Protein AF-A0AAT9I6W3-F1 (afdb_monomer)

Foldseek 3Di:
DVVVVVLLVVLQVLLVVLVLLLCLQCLVDDPVVHDQNHVVSVLVVQCQLCVVDDSVCSSVVVVVLNVLSNVLSVCSNVVPVNVVSVVVSVVSLVVVLVSCCVRVNNVSSVVPD

Sequence (113 aa):
MEKKAIKLFLRFAISIGFLSAVA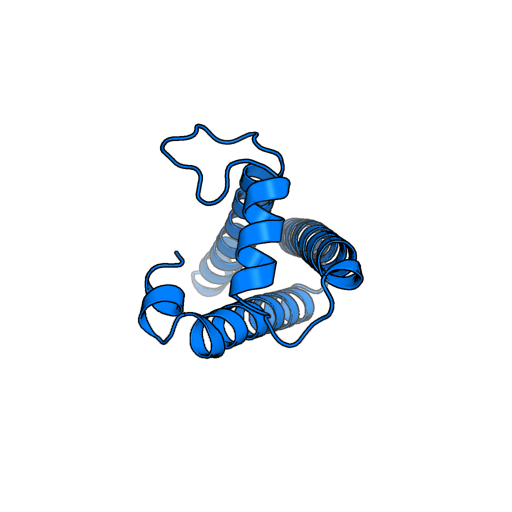DRFGMLNKEISVWGNWDNFLDYTRLIIPWIPNSLIPIMGATATAAEIVFAIFLIIGFKTELFAKLSGFLLLIFALSMTFSTGIKGAFDYS

Solvent-accessible surface area (backbone atoms only — not comparable to full-atom values): 6026 Å² total; per-residue (Å²): 114,65,75,58,53,52,54,50,50,53,33,49,52,54,21,50,52,35,50,49,55,49,36,16,35,72,39,75,41,58,76,90,82,30,89,52,35,26,53,64,51,43,48,56,47,48,46,60,34,42,71,90,55,62,77,86,50,47,62,55,51,52,50,51,50,50,51,48,36,52,51,42,21,52,35,35,69,75,53,56,65,41,69,58,43,53,50,52,51,50,50,54,50,46,53,51,39,49,35,25,30,76,51,63,31,66,62,51,37,69,69,65,120

pLDDT: mean 81.34, std 8.16, range [51.31, 90.81]

Mean predicted aligned error: 6.79 Å

Secondary structure (DSSP, 8-state):
-HHHHHHHHHHHHHHHHHHHHHHHHTT-S-TTT-SS-SHHHHHHHHHHH-TTS-TTTHHHHHHHHHHHHHHHHHHHHHTTTHHHHHHHHHHHHHHHHHHHHHHHHHHHHHS--

Structure (mmCIF, N/CA/C/O backbone):
data_AF-A0AAT9I6W3-F1
#
_entry.id   AF-A0AAT9I6W3-F1
#
loop_
_atom_site.group_PDB
_atom_site.id
_atom_site.type_symbol
_atom_site.label_atom_id
_atom_site.label_alt_id
_atom_site.label_comp_id
_atom_site.label_asym_id
_atom_site.label_entity_id
_atom_site.label_seq_id
_atom_site.pdbx_PDB_ins_code
_atom_site.Cartn_x
_atom_site.Cartn_y
_atom_site.Cartn_z
_atom_site.occupancy
_atom_site.B_iso_or_equiv
_atom_site.auth_seq_id
_atom_site.auth_comp_id
_atom_site.auth_asym_id
_atom_site.auth_atom_id
_atom_site.pdbx_PDB_model_num
ATOM 1 N N . MET A 1 1 ? -10.606 5.529 27.080 1.00 59.53 1 MET A N 1
ATOM 2 C CA . MET A 1 1 ? -11.265 5.940 25.815 1.00 59.53 1 MET A CA 1
ATOM 3 C C . MET A 1 1 ? -10.259 6.177 24.690 1.00 59.53 1 MET A C 1
ATOM 5 O O . MET A 1 1 ? -10.530 5.780 23.566 1.00 59.53 1 MET A O 1
ATOM 9 N N . GLU A 1 2 ? -9.070 6.695 24.993 1.00 63.81 2 GLU A N 1
ATOM 10 C CA . GLU A 1 2 ? -8.020 7.029 24.013 1.00 63.81 2 GLU A CA 1
ATOM 11 C C . GLU A 1 2 ? -7.577 5.853 23.124 1.00 63.81 2 GLU A C 1
ATOM 13 O O . GLU A 1 2 ? -7.532 5.976 21.904 1.00 63.81 2 GLU A O 1
ATOM 18 N N . LYS A 1 3 ? -7.374 4.655 23.693 1.00 73.50 3 LYS A N 1
ATOM 19 C CA . LYS A 1 3 ? -6.968 3.459 22.921 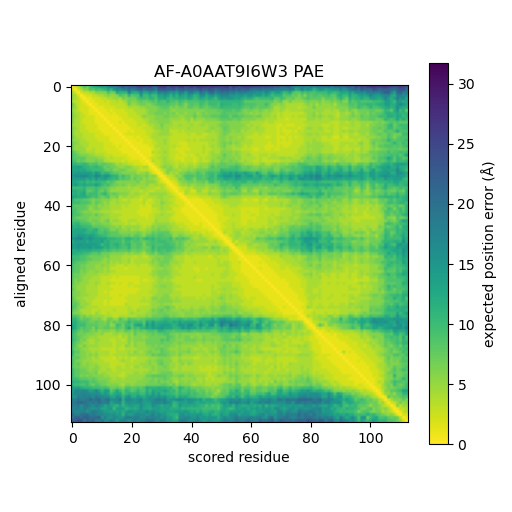1.00 73.50 3 LYS A CA 1
ATOM 20 C C . LYS A 1 3 ? -7.962 3.054 21.820 1.00 73.50 3 LYS A C 1
ATOM 22 O O . LYS A 1 3 ? -7.555 2.445 20.835 1.00 73.50 3 LYS A O 1
ATOM 27 N N . LYS A 1 4 ? -9.261 3.351 21.976 1.00 77.12 4 LYS A N 1
ATOM 28 C CA . LYS A 1 4 ? -10.277 3.064 20.944 1.00 77.12 4 LYS A CA 1
ATOM 29 C C . LYS A 1 4 ? -10.207 4.079 19.805 1.00 77.12 4 LYS A C 1
ATOM 31 O O . LYS A 1 4 ? -10.239 3.662 18.652 1.00 77.12 4 LYS A O 1
ATOM 36 N N . ALA A 1 5 ? -10.057 5.364 20.127 1.00 80.75 5 ALA A N 1
ATOM 37 C CA . ALA A 1 5 ? -9.903 6.423 19.133 1.00 80.75 5 ALA A CA 1
ATOM 38 C C . ALA A 1 5 ? -8.632 6.223 18.293 1.00 80.75 5 ALA A C 1
ATOM 40 O O . ALA A 1 5 ? -8.710 6.249 17.071 1.00 80.75 5 ALA A O 1
ATOM 41 N N . ILE A 1 6 ? -7.501 5.888 18.929 1.00 83.50 6 ILE A N 1
ATOM 42 C CA . ILE A 1 6 ? -6.233 5.596 18.235 1.00 83.50 6 ILE A CA 1
ATOM 43 C C . ILE A 1 6 ? -6.383 4.407 17.277 1.00 83.50 6 ILE A C 1
ATOM 45 O O . ILE A 1 6 ? -5.962 4.480 16.126 1.00 83.50 6 ILE A O 1
ATOM 49 N N . LYS A 1 7 ? -7.025 3.312 17.713 1.00 81.81 7 LYS A N 1
ATOM 50 C CA . LYS A 1 7 ? -7.276 2.151 16.841 1.00 81.81 7 LYS A CA 1
ATOM 51 C C . LYS A 1 7 ? -8.171 2.499 15.657 1.00 81.81 7 LYS A C 1
ATOM 53 O O . LYS A 1 7 ? -7.942 1.988 14.567 1.00 81.81 7 LYS A O 1
ATOM 58 N N . LEU A 1 8 ? -9.198 3.316 15.875 1.00 82.75 8 LEU A N 1
ATOM 59 C CA . LEU A 1 8 ? -10.106 3.737 14.815 1.00 82.75 8 LEU A CA 1
ATOM 60 C C . LEU A 1 8 ? -9.376 4.624 13.802 1.00 82.75 8 LEU A C 1
ATOM 62 O O . LEU A 1 8 ? -9.425 4.346 12.609 1.00 82.75 8 LEU A O 1
ATOM 66 N N . PHE A 1 9 ? -8.631 5.616 14.289 1.00 85.94 9 PHE A N 1
ATOM 67 C CA . PHE A 1 9 ? -7.822 6.502 13.463 1.00 85.94 9 PHE A CA 1
ATOM 68 C C . PHE A 1 9 ? -6.804 5.727 12.625 1.00 85.94 9 PHE A C 1
ATOM 70 O O . PHE A 1 9 ? -6.749 5.916 11.417 1.00 85.94 9 PHE A O 1
ATOM 77 N N . LEU A 1 10 ? -6.065 4.790 13.228 1.00 84.44 10 LEU A N 1
ATOM 78 C CA . LEU A 1 10 ? -5.071 3.988 12.512 1.00 84.44 10 LEU A CA 1
ATOM 79 C C . LEU A 1 10 ? -5.698 3.147 11.390 1.00 84.44 10 LEU A C 1
ATOM 81 O O . LEU A 1 10 ? -5.130 3.036 10.308 1.00 84.44 10 LEU A O 1
ATOM 85 N N . ARG A 1 11 ? -6.890 2.580 11.619 1.00 85.06 11 ARG A N 1
ATOM 86 C CA . ARG A 1 11 ? -7.622 1.837 10.580 1.00 85.06 11 ARG A CA 1
ATOM 87 C C . ARG A 1 11 ? -7.999 2.745 9.420 1.00 85.06 11 ARG A C 1
ATOM 89 O O . ARG A 1 11 ? -7.777 2.366 8.273 1.00 85.06 11 ARG A O 1
ATOM 96 N N . PHE A 1 12 ? -8.544 3.923 9.713 1.00 84.75 12 PHE A N 1
ATOM 97 C CA . PHE A 1 12 ? -8.905 4.886 8.679 1.00 84.75 12 PHE A CA 1
ATOM 98 C C . PHE A 1 12 ? -7.678 5.392 7.927 1.00 84.75 12 PHE A C 1
ATOM 100 O O . PHE A 1 12 ? -7.706 5.385 6.706 1.00 84.75 12 PHE A O 1
ATOM 107 N N . ALA A 1 13 ? -6.590 5.732 8.619 1.00 86.88 13 ALA A N 1
ATOM 108 C CA . ALA A 1 13 ? -5.353 6.194 7.997 1.00 86.88 13 ALA A CA 1
ATOM 109 C C . ALA A 1 13 ? -4.796 5.167 6.997 1.00 86.88 13 ALA A C 1
ATOM 111 O O . ALA A 1 13 ? -4.547 5.507 5.845 1.00 86.88 13 ALA A O 1
ATOM 112 N N . ILE A 1 14 ? -4.692 3.894 7.399 1.00 86.75 14 ILE A N 1
ATOM 113 C CA . ILE A 1 14 ? -4.218 2.819 6.513 1.00 86.75 14 ILE A CA 1
ATOM 114 C C . ILE A 1 14 ? -5.184 2.609 5.336 1.00 86.75 14 ILE A C 1
ATOM 116 O O . ILE A 1 14 ? -4.753 2.478 4.194 1.00 86.75 14 ILE A O 1
ATOM 120 N N . SER A 1 15 ? -6.493 2.592 5.599 1.00 87.06 15 SER A N 1
ATOM 121 C CA . SER A 1 15 ? -7.501 2.353 4.555 1.00 87.06 15 SER A CA 1
ATOM 122 C C . SER A 1 15 ? -7.546 3.481 3.529 1.00 87.06 15 SER A C 1
ATOM 124 O O . SER A 1 15 ? -7.622 3.219 2.334 1.00 87.06 15 SER A O 1
ATOM 126 N N . ILE A 1 16 ? -7.479 4.732 3.989 1.00 88.31 16 ILE A N 1
ATOM 127 C CA . ILE A 1 16 ? -7.444 5.917 3.130 1.00 88.31 16 ILE A CA 1
ATOM 128 C C . ILE A 1 16 ? -6.143 5.939 2.329 1.00 88.31 16 ILE A C 1
ATOM 130 O O . ILE A 1 16 ? -6.198 6.209 1.136 1.00 88.31 16 ILE A O 1
ATOM 134 N N . GLY A 1 17 ? -5.002 5.586 2.933 1.00 87.19 17 GLY A N 1
ATOM 135 C CA . GLY A 1 17 ? -3.728 5.467 2.219 1.00 87.19 17 GLY A CA 1
ATOM 136 C C . GLY A 1 17 ? -3.806 4.484 1.048 1.00 87.19 17 GLY A C 1
ATOM 137 O O . GLY A 1 17 ? -3.457 4.837 -0.077 1.00 87.19 17 GLY A O 1
ATOM 138 N N . PHE A 1 18 ? -4.359 3.287 1.271 1.00 87.50 18 PHE A N 1
ATOM 139 C CA . PHE A 1 18 ? -4.570 2.319 0.190 1.00 87.50 18 PHE A CA 1
ATOM 140 C C . PHE A 1 18 ? -5.559 2.802 -0.866 1.00 87.50 18 PHE A C 1
ATOM 142 O O . PHE A 1 18 ? -5.276 2.695 -2.053 1.00 87.50 18 PHE A O 1
ATOM 149 N N . LEU A 1 19 ? -6.705 3.357 -0.463 1.00 87.19 19 LEU A N 1
ATOM 150 C CA . LEU A 1 19 ? -7.683 3.883 -1.417 1.00 87.19 19 LEU A CA 1
ATOM 151 C C . LEU A 1 19 ? -7.113 5.045 -2.238 1.00 87.19 19 LEU A C 1
ATOM 153 O O . LEU A 1 19 ? -7.409 5.139 -3.424 1.00 87.19 19 LEU A O 1
ATOM 157 N N . SER A 1 20 ? -6.269 5.886 -1.637 1.00 87.50 20 SER A N 1
ATOM 158 C CA . SER A 1 20 ? -5.564 6.966 -2.329 1.00 87.50 20 SER A CA 1
ATOM 159 C C . SER A 1 20 ? -4.578 6.413 -3.355 1.00 87.50 20 SER A C 1
ATOM 161 O O . SER A 1 20 ? -4.601 6.843 -4.502 1.00 87.50 20 SER A O 1
ATOM 163 N N . ALA A 1 21 ? -3.765 5.417 -2.987 1.00 85.88 21 ALA A N 1
ATOM 164 C CA . ALA A 1 21 ? -2.842 4.763 -3.917 1.00 85.88 21 ALA A CA 1
ATOM 165 C C . ALA A 1 21 ? -3.580 4.071 -5.076 1.00 85.88 21 ALA A C 1
ATOM 167 O O . ALA A 1 21 ? -3.143 4.121 -6.222 1.00 85.88 21 ALA A O 1
ATOM 168 N N . VAL A 1 22 ? -4.730 3.454 -4.802 1.00 87.06 22 VAL A N 1
ATOM 169 C CA . VAL A 1 22 ? -5.582 2.850 -5.832 1.00 87.06 22 VAL A CA 1
ATOM 170 C C . VAL A 1 22 ? -6.162 3.929 -6.755 1.00 87.06 22 VAL A C 1
ATOM 172 O O . VAL A 1 22 ? -6.078 3.795 -7.974 1.00 87.06 22 VAL A O 1
ATOM 175 N N . ALA A 1 23 ? -6.705 5.016 -6.198 1.00 86.00 23 ALA A N 1
ATOM 176 C CA . ALA A 1 23 ? -7.232 6.146 -6.966 1.00 86.00 23 ALA A CA 1
ATOM 177 C C . ALA A 1 23 ? -6.160 6.791 -7.860 1.00 86.00 23 ALA A C 1
ATOM 179 O O . ALA A 1 23 ? -6.458 7.184 -8.989 1.00 86.00 23 ALA A O 1
ATOM 180 N N . ASP A 1 24 ? -4.915 6.839 -7.384 1.00 85.81 24 ASP A N 1
ATOM 181 C CA . ASP A 1 24 ? -3.755 7.292 -8.147 1.00 85.81 24 ASP A CA 1
ATOM 182 C C . ASP A 1 24 ? -3.520 6.451 -9.406 1.00 85.81 24 ASP A C 1
ATOM 184 O O . ASP A 1 24 ? -3.435 6.976 -10.516 1.00 85.81 24 ASP A O 1
ATOM 188 N N . ARG A 1 25 ? -3.516 5.123 -9.247 1.00 86.12 25 ARG A N 1
ATOM 189 C CA . ARG A 1 25 ? -3.312 4.166 -10.346 1.00 86.12 25 ARG A CA 1
ATOM 190 C C . ARG A 1 25 ? -4.437 4.210 -11.378 1.00 86.12 25 ARG A C 1
ATOM 192 O O . ARG A 1 25 ? -4.190 3.985 -12.560 1.00 86.12 25 ARG A O 1
ATOM 199 N N . PHE A 1 26 ? -5.664 4.512 -10.953 1.00 84.31 26 PHE A N 1
ATOM 200 C CA . PHE A 1 26 ? -6.803 4.706 -11.856 1.00 84.31 26 PHE A CA 1
ATOM 201 C C . PHE A 1 26 ? -6.859 6.109 -12.486 1.00 84.31 26 PHE A C 1
ATOM 203 O O . PHE A 1 26 ? -7.759 6.374 -13.281 1.00 84.31 26 PHE A O 1
ATOM 210 N N . GLY A 1 27 ? -5.918 7.003 -12.161 1.00 81.75 27 GLY A N 1
ATOM 211 C CA . GLY A 1 27 ? -5.871 8.365 -12.698 1.00 81.75 27 GLY A CA 1
ATOM 212 C C . GLY A 1 27 ? -6.998 9.271 -12.198 1.00 81.75 27 GLY A C 1
ATOM 213 O O . GLY A 1 27 ? -7.356 10.239 -12.864 1.00 81.75 27 GLY A O 1
ATOM 214 N N . MET A 1 28 ? -7.581 8.959 -11.036 1.00 79.75 28 MET A N 1
ATOM 215 C CA . MET A 1 28 ? -8.636 9.771 -10.416 1.00 79.75 28 MET A CA 1
ATOM 216 C C . MET A 1 28 ? -8.079 10.987 -9.658 1.00 79.75 28 MET A C 1
ATOM 218 O O . MET A 1 28 ? -8.841 11.885 -9.303 1.00 79.75 28 MET A O 1
ATOM 222 N N . LEU A 1 29 ? -6.770 11.016 -9.386 1.00 77.88 29 LEU A N 1
ATOM 223 C CA . LEU A 1 29 ? -6.088 12.117 -8.704 1.00 77.88 29 LEU A CA 1
ATOM 224 C C . LEU A 1 29 ? -5.513 13.128 -9.706 1.00 77.88 29 LEU A C 1
ATOM 226 O O . LEU A 1 29 ? -5.104 12.783 -10.813 1.00 77.88 29 LEU A O 1
ATOM 230 N N . ASN A 1 30 ? -5.465 14.400 -9.301 1.00 76.44 30 ASN A N 1
ATOM 231 C CA . ASN A 1 30 ? -4.822 15.453 -10.088 1.00 76.44 30 ASN A CA 1
ATOM 232 C C . ASN A 1 30 ? -3.329 15.152 -10.265 1.00 76.44 30 ASN A C 1
ATOM 234 O O . ASN A 1 30 ? -2.667 14.762 -9.306 1.00 76.44 30 ASN A O 1
ATOM 238 N N . LYS A 1 31 ? -2.778 15.435 -11.453 1.00 71.56 31 LYS A N 1
ATOM 239 C CA . LYS A 1 31 ? -1.356 15.204 -11.787 1.00 71.56 31 LYS A CA 1
ATOM 240 C C . LYS A 1 31 ? -0.354 15.817 -10.803 1.00 71.56 31 LYS A C 1
ATOM 242 O O . LYS A 1 31 ? 0.757 15.323 -10.713 1.00 71.56 31 LYS A O 1
ATOM 247 N N . GLU A 1 32 ? -0.727 16.877 -10.089 1.00 72.94 32 GLU A N 1
ATOM 248 C CA . GLU A 1 32 ? 0.148 17.552 -9.117 1.00 72.94 32 GLU A CA 1
ATOM 249 C C . GLU A 1 32 ? 0.275 16.810 -7.779 1.00 72.94 32 GLU A C 1
ATOM 251 O O . GLU A 1 32 ? 1.265 16.975 -7.078 1.00 72.94 32 GLU A O 1
ATOM 256 N N . ILE A 1 33 ? -0.728 16.006 -7.419 1.00 75.56 33 ILE A N 1
ATOM 257 C CA . ILE A 1 33 ? -0.774 15.230 -6.164 1.00 75.56 33 ILE A CA 1
ATOM 258 C C . ILE A 1 33 ? -0.455 13.755 -6.445 1.00 75.56 33 ILE A C 1
ATOM 260 O O . ILE A 1 33 ? -0.254 12.952 -5.538 1.00 75.56 33 ILE A O 1
ATOM 264 N N . SER A 1 34 ? -0.446 13.393 -7.722 1.00 75.88 34 SER A N 1
ATOM 265 C CA . SER A 1 34 ? -0.397 12.022 -8.162 1.00 75.88 34 SER A CA 1
ATOM 266 C C . SER A 1 34 ? 1.033 11.505 -8.282 1.00 75.88 34 SER A C 1
ATOM 268 O O . SER A 1 34 ? 1.896 12.185 -8.835 1.00 75.88 34 SER A O 1
ATOM 270 N N . VAL A 1 35 ? 1.279 10.295 -7.776 1.00 78.25 35 VAL A N 1
ATOM 271 C CA . VAL A 1 35 ? 2.611 9.665 -7.796 1.00 78.25 35 VAL A CA 1
ATOM 272 C C . VAL A 1 35 ? 2.863 8.970 -9.135 1.00 78.25 35 VAL A C 1
ATOM 274 O O . VAL A 1 35 ? 3.918 9.147 -9.740 1.00 78.25 35 VAL A O 1
ATOM 277 N N . TRP A 1 36 ? 1.889 8.201 -9.624 1.00 82.06 36 TRP A N 1
ATOM 278 C CA . TRP A 1 36 ? 1.934 7.500 -10.910 1.00 82.06 36 TRP A CA 1
ATOM 279 C C . TRP A 1 36 ? 0.961 8.105 -11.921 1.00 82.06 36 TRP A C 1
ATOM 281 O O . TRP A 1 36 ? 1.309 8.288 -13.088 1.00 82.06 36 TRP A O 1
ATOM 291 N N . GLY A 1 37 ? -0.266 8.404 -11.494 1.00 80.69 37 GLY A N 1
ATOM 292 C CA . GLY A 1 37 ? -1.294 9.102 -12.280 1.00 80.69 37 GLY A CA 1
ATOM 293 C C . GLY A 1 37 ? -1.961 8.310 -13.387 1.00 80.69 37 GLY A C 1
ATOM 294 O O . GLY A 1 37 ? -2.981 8.747 -13.919 1.00 80.69 37 GLY A O 1
ATOM 295 N N . ASN A 1 38 ? -1.429 7.148 -13.739 1.00 86.31 38 ASN A N 1
ATOM 296 C CA . ASN A 1 38 ? -2.098 6.176 -14.581 1.00 86.31 38 ASN A CA 1
ATOM 297 C C . ASN A 1 38 ? -1.553 4.768 -14.299 1.00 86.31 38 ASN A C 1
ATOM 299 O O . ASN A 1 38 ? -0.548 4.574 -13.605 1.00 86.31 38 ASN A O 1
ATOM 303 N N . TRP A 1 39 ? -2.236 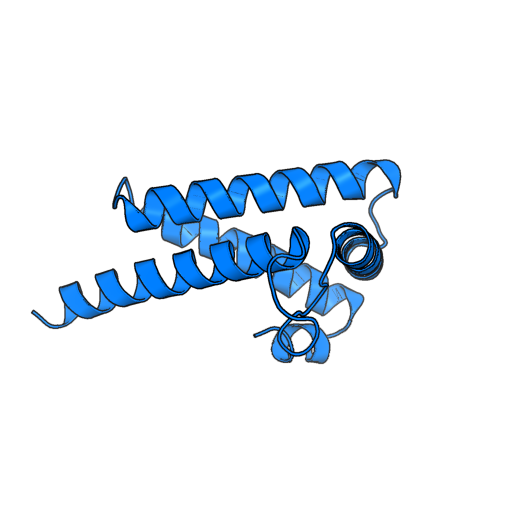3.779 -14.869 1.00 85.94 39 TRP A N 1
ATOM 304 C CA . TRP A 1 39 ? -1.877 2.378 -14.717 1.00 85.94 39 TRP A CA 1
ATOM 305 C C . TRP A 1 39 ? -0.529 2.052 -15.372 1.00 85.94 39 TRP A C 1
ATOM 307 O O . TRP A 1 39 ? 0.277 1.336 -14.784 1.00 85.94 39 TRP A O 1
ATOM 317 N N . ASP A 1 40 ? -0.250 2.610 -16.551 1.00 86.25 40 ASP A N 1
ATOM 318 C CA . ASP A 1 40 ? 0.975 2.320 -17.303 1.00 86.25 40 ASP A CA 1
ATOM 319 C C . ASP A 1 40 ? 2.242 2.792 -16.570 1.00 86.25 40 ASP A C 1
ATOM 321 O O . ASP A 1 40 ? 3.175 2.010 -16.400 1.00 86.25 40 ASP A O 1
ATOM 325 N N . ASN A 1 41 ? 2.245 4.013 -16.026 1.00 86.25 41 ASN A N 1
ATOM 326 C CA . ASN A 1 41 ? 3.340 4.546 -15.211 1.00 86.25 41 ASN A CA 1
ATOM 327 C C . ASN A 1 41 ? 3.542 3.714 -13.943 1.00 86.25 41 ASN A C 1
ATOM 329 O O . ASN A 1 41 ? 4.676 3.507 -13.516 1.00 86.25 41 ASN A O 1
ATOM 333 N N . PHE A 1 42 ? 2.462 3.215 -13.333 1.00 86.50 42 PHE A N 1
ATOM 334 C CA . PHE A 1 42 ? 2.566 2.313 -12.190 1.00 86.50 42 PHE A CA 1
ATOM 335 C C . PHE A 1 42 ? 3.212 0.976 -12.577 1.00 86.50 42 PHE A C 1
ATOM 337 O O . PHE A 1 42 ? 4.063 0.474 -11.839 1.00 86.50 42 PHE A O 1
ATOM 344 N N . LEU A 1 43 ? 2.864 0.398 -13.730 1.00 87.12 43 LEU A N 1
ATOM 345 C CA . LEU A 1 43 ? 3.498 -0.830 -14.221 1.00 87.12 43 LEU A CA 1
ATOM 346 C C . LEU A 1 43 ? 4.969 -0.613 -14.584 1.00 87.12 43 LEU A C 1
ATOM 348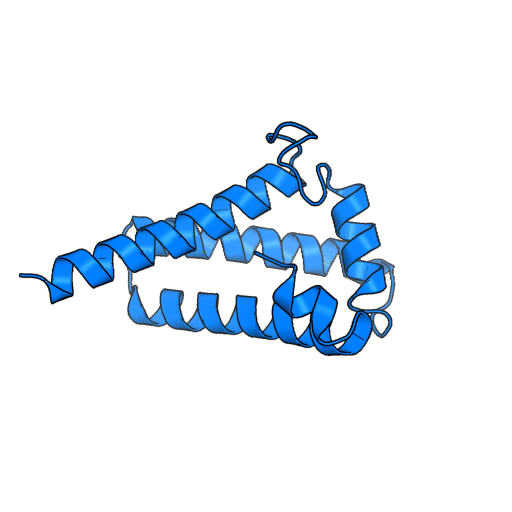 O O . LEU A 1 43 ? 5.808 -1.452 -14.248 1.00 87.12 43 LEU A O 1
ATOM 352 N N . ASP A 1 44 ? 5.292 0.507 -15.225 1.00 86.44 44 ASP A N 1
ATOM 353 C CA . ASP A 1 44 ? 6.665 0.880 -15.557 1.00 86.44 44 ASP A CA 1
ATOM 354 C C . ASP A 1 44 ? 7.497 1.108 -14.293 1.00 86.44 44 ASP A C 1
ATOM 356 O O . ASP A 1 44 ? 8.620 0.607 -14.194 1.00 86.44 44 ASP A O 1
ATOM 360 N N . TYR A 1 45 ? 6.921 1.766 -13.283 1.00 83.88 45 TYR A N 1
ATOM 361 C CA . TYR A 1 45 ? 7.552 1.901 -11.978 1.00 83.88 45 TYR A CA 1
ATOM 362 C C . TYR A 1 45 ? 7.746 0.531 -11.329 1.00 83.88 45 TYR A C 1
ATOM 364 O O . TYR A 1 45 ? 8.863 0.211 -10.947 1.00 83.88 45 TYR A O 1
ATOM 372 N N . THR A 1 46 ? 6.715 -0.323 -11.303 1.00 84.81 46 THR A N 1
ATOM 373 C CA . THR A 1 46 ? 6.779 -1.696 -10.761 1.00 84.81 46 THR A CA 1
ATOM 374 C C . THR A 1 46 ? 7.890 -2.523 -11.420 1.00 84.81 46 THR A C 1
ATOM 376 O O . THR A 1 46 ? 8.600 -3.258 -10.734 1.00 84.81 46 THR A O 1
ATOM 379 N N . ARG A 1 47 ? 8.099 -2.363 -12.734 1.00 84.75 47 ARG A N 1
ATOM 380 C CA . ARG A 1 47 ? 9.213 -2.979 -13.473 1.00 84.75 47 ARG A CA 1
ATOM 381 C C . ARG A 1 47 ? 10.570 -2.499 -12.991 1.00 84.75 47 ARG A C 1
ATOM 383 O O . ARG A 1 47 ? 11.487 -3.307 -12.877 1.00 84.75 47 ARG A O 1
ATOM 390 N N . LEU A 1 48 ? 10.689 -1.211 -12.692 1.00 82.81 48 LEU A N 1
ATOM 391 C CA . LEU A 1 48 ? 11.899 -0.651 -12.112 1.00 82.81 48 LEU A CA 1
ATOM 392 C C . LEU A 1 48 ? 12.145 -1.256 -10.725 1.00 82.81 48 LEU A C 1
ATOM 394 O O . LEU A 1 48 ? 13.258 -1.693 -10.451 1.00 82.81 48 LEU A O 1
ATOM 398 N N . ILE A 1 49 ? 11.115 -1.362 -9.877 1.00 81.75 49 ILE A N 1
ATOM 399 C CA . ILE A 1 49 ? 11.273 -1.860 -8.501 1.00 81.75 49 ILE A CA 1
ATOM 400 C C . ILE A 1 49 ? 11.544 -3.369 -8.408 1.00 81.75 49 ILE A C 1
ATOM 402 O O . ILE A 1 49 ? 12.171 -3.827 -7.456 1.00 81.75 49 ILE A O 1
ATOM 406 N N . ILE A 1 50 ? 11.049 -4.153 -9.367 1.00 82.31 50 ILE A N 1
ATOM 407 C CA . ILE A 1 50 ? 11.112 -5.620 -9.345 1.00 82.31 50 ILE A CA 1
ATOM 408 C C . ILE A 1 50 ? 11.759 -6.139 -10.644 1.00 82.31 50 ILE A C 1
ATOM 410 O O . ILE A 1 50 ? 11.120 -6.863 -11.412 1.00 82.31 50 ILE A O 1
ATOM 414 N N . PRO A 1 51 ? 13.041 -5.816 -10.913 1.00 76.81 51 PRO A N 1
ATOM 415 C CA . PRO A 1 51 ? 13.695 -6.162 -12.179 1.00 76.81 51 PRO A CA 1
ATOM 416 C C . PRO A 1 51 ? 13.912 -7.674 -12.353 1.00 76.81 51 PRO A C 1
ATOM 418 O O . PRO A 1 51 ? 14.173 -8.148 -13.455 1.00 76.81 51 PRO A O 1
ATOM 421 N N . TRP A 1 52 ? 13.805 -8.446 -11.268 1.00 79.00 52 TRP A N 1
ATOM 422 C CA . TRP A 1 52 ? 13.950 -9.903 -11.256 1.00 79.00 52 TRP A CA 1
ATOM 423 C C . TRP A 1 52 ? 12.692 -10.665 -11.708 1.00 79.00 52 TRP A C 1
ATOM 425 O O . TRP A 1 52 ? 12.753 -11.887 -11.840 1.00 79.00 52 TRP A O 1
ATOM 435 N N . ILE A 1 53 ? 11.560 -9.991 -11.949 1.00 80.06 53 ILE A N 1
ATOM 436 C CA . ILE A 1 53 ? 10.319 -10.629 -12.418 1.00 80.06 53 ILE A CA 1
ATOM 437 C C . ILE A 1 53 ? 10.094 -10.373 -13.914 1.00 80.06 53 ILE A C 1
ATOM 439 O O . ILE A 1 53 ? 10.286 -9.254 -14.388 1.00 80.06 53 ILE A O 1
ATOM 443 N N . PRO A 1 54 ? 9.658 -11.388 -14.688 1.00 82.88 54 PRO A N 1
ATOM 444 C CA . PRO A 1 54 ? 9.385 -11.219 -16.109 1.00 82.88 54 PRO A CA 1
ATOM 445 C C . PRO A 1 54 ? 8.247 -10.222 -16.354 1.00 82.88 54 PRO A C 1
ATOM 447 O O . PRO A 1 54 ? 7.211 -10.257 -15.689 1.00 82.88 54 PRO A O 1
ATOM 450 N N . ASN A 1 55 ? 8.412 -9.387 -17.383 1.00 81.44 55 ASN A N 1
ATOM 451 C CA . ASN A 1 55 ? 7.482 -8.309 -17.742 1.00 81.44 55 ASN A CA 1
ATOM 452 C C . ASN A 1 55 ? 6.019 -8.760 -17.880 1.00 81.44 55 ASN A C 1
ATOM 454 O O . ASN A 1 55 ? 5.114 -8.000 -17.547 1.00 81.44 55 ASN A O 1
ATOM 458 N N . SER A 1 56 ? 5.780 -9.997 -18.319 1.00 85.12 56 SER A N 1
ATOM 459 C CA . SER A 1 56 ? 4.435 -10.564 -18.465 1.00 85.12 56 SER A CA 1
ATOM 460 C C . SER A 1 56 ? 3.700 -10.761 -17.131 1.00 85.12 56 SER A C 1
ATOM 462 O O . SER A 1 56 ? 2.473 -10.792 -17.116 1.00 85.12 56 SER A O 1
ATOM 464 N N . LEU A 1 57 ? 4.423 -10.891 -16.010 1.00 85.94 57 LEU A N 1
ATOM 465 C CA . LEU A 1 57 ? 3.844 -11.085 -14.674 1.00 85.94 57 LEU A CA 1
ATOM 466 C C . LEU A 1 57 ? 3.608 -9.772 -13.917 1.00 85.94 57 LEU A C 1
ATOM 468 O O . LEU A 1 57 ? 2.796 -9.744 -12.995 1.00 85.94 57 LEU A O 1
ATOM 472 N N . ILE A 1 58 ? 4.257 -8.679 -14.320 1.00 86.12 58 ILE A N 1
ATOM 473 C CA . ILE A 1 58 ? 4.112 -7.357 -13.692 1.00 86.12 58 ILE A CA 1
ATOM 474 C C . ILE A 1 58 ? 2.657 -6.864 -13.647 1.00 86.12 58 ILE A C 1
ATOM 476 O O . ILE A 1 58 ? 2.207 -6.510 -12.556 1.00 86.12 58 ILE A O 1
ATOM 480 N N . PRO A 1 59 ? 1.874 -6.880 -14.746 1.00 86.56 59 PRO A N 1
ATOM 481 C CA . PRO A 1 59 ? 0.475 -6.452 -14.690 1.00 86.56 59 PRO A CA 1
ATOM 482 C C . PRO A 1 59 ? -0.378 -7.334 -13.777 1.00 86.56 59 PRO A C 1
ATOM 484 O O . PRO A 1 59 ? -1.258 -6.825 -13.089 1.00 86.56 59 PRO A O 1
ATOM 487 N N . ILE A 1 60 ? -0.088 -8.637 -13.703 1.00 88.25 60 ILE A N 1
ATOM 488 C CA . ILE A 1 60 ? -0.795 -9.571 -12.816 1.00 88.25 60 ILE A CA 1
ATOM 489 C C . ILE A 1 60 ? -0.483 -9.249 -11.352 1.00 88.25 60 ILE A C 1
ATOM 491 O O . ILE A 1 60 ? -1.390 -9.203 -10.520 1.00 88.25 60 ILE A O 1
ATOM 495 N N . MET A 1 61 ? 0.783 -8.985 -11.027 1.00 85.75 61 MET A N 1
ATOM 496 C CA . MET A 1 61 ? 1.195 -8.609 -9.675 1.00 85.75 61 MET A CA 1
ATOM 497 C C . MET A 1 61 ? 0.629 -7.256 -9.259 1.00 85.75 61 MET A C 1
ATOM 499 O O . MET A 1 61 ? 0.080 -7.146 -8.165 1.00 85.75 61 MET A O 1
ATOM 503 N N . GLY A 1 62 ? 0.698 -6.257 -10.140 1.00 86.69 62 GLY A N 1
ATOM 504 C CA . GLY A 1 62 ? 0.112 -4.940 -9.913 1.00 86.69 62 GLY A CA 1
ATOM 505 C C . GLY A 1 62 ? -1.400 -5.010 -9.696 1.00 86.69 62 GLY A C 1
ATOM 506 O O . GLY A 1 62 ? -1.920 -4.415 -8.751 1.00 86.69 62 GLY A O 1
ATOM 507 N N . ALA A 1 63 ? -2.112 -5.798 -10.510 1.00 88.44 63 ALA A N 1
ATOM 508 C CA . ALA A 1 63 ? -3.548 -6.033 -10.352 1.00 88.44 63 ALA A CA 1
ATOM 509 C C . ALA A 1 63 ? -3.871 -6.755 -9.038 1.00 88.44 63 ALA A C 1
ATOM 511 O O . ALA A 1 63 ? -4.788 -6.354 -8.325 1.00 88.44 63 ALA A O 1
ATOM 512 N N . THR A 1 64 ? -3.088 -7.775 -8.679 1.00 89.00 64 THR A N 1
ATOM 513 C CA . THR A 1 64 ? -3.272 -8.524 -7.428 1.00 89.00 64 THR A CA 1
ATOM 514 C C . THR A 1 64 ? -3.024 -7.639 -6.207 1.00 89.00 64 THR A C 1
ATOM 516 O O . THR A 1 64 ? -3.811 -7.674 -5.264 1.00 89.00 64 THR A O 1
ATOM 519 N N . ALA A 1 65 ? -1.980 -6.805 -6.233 1.00 87.75 65 ALA A N 1
ATOM 520 C CA . ALA A 1 65 ? -1.689 -5.842 -5.174 1.00 87.75 65 ALA A CA 1
ATOM 521 C C . ALA A 1 65 ? -2.817 -4.810 -5.036 1.00 87.75 65 ALA A C 1
ATOM 523 O O . ALA A 1 65 ? -3.340 -4.629 -3.943 1.00 87.75 65 ALA A O 1
ATOM 524 N N . THR A 1 66 ? -3.265 -4.226 -6.150 1.00 89.62 66 THR A N 1
ATOM 525 C CA . THR A 1 66 ? -4.388 -3.271 -6.184 1.00 89.62 66 THR A CA 1
ATOM 526 C C . THR A 1 66 ? -5.673 -3.894 -5.630 1.00 89.62 66 THR A C 1
ATOM 528 O O . THR A 1 66 ? -6.360 -3.294 -4.805 1.00 89.62 66 THR A O 1
ATOM 531 N N . ALA A 1 67 ? -5.993 -5.130 -6.025 1.00 90.81 67 ALA A N 1
ATOM 532 C CA . ALA A 1 67 ? -7.153 -5.847 -5.505 1.00 90.81 67 ALA A CA 1
ATOM 533 C C . ALA A 1 67 ? -7.028 -6.115 -3.997 1.00 90.81 67 ALA A C 1
ATOM 535 O O . ALA A 1 67 ? -7.987 -5.902 -3.253 1.00 90.81 67 ALA A O 1
ATOM 536 N N . ALA A 1 68 ? -5.850 -6.540 -3.530 1.00 88.56 68 ALA A N 1
ATOM 537 C CA . ALA A 1 68 ? -5.588 -6.764 -2.113 1.00 88.56 68 ALA A CA 1
ATOM 538 C C . ALA A 1 68 ? -5.724 -5.469 -1.295 1.00 88.56 68 ALA A C 1
ATOM 540 O O . ALA A 1 68 ? -6.361 -5.488 -0.247 1.00 88.56 68 ALA A O 1
ATOM 541 N N . GLU A 1 69 ? -5.207 -4.342 -1.78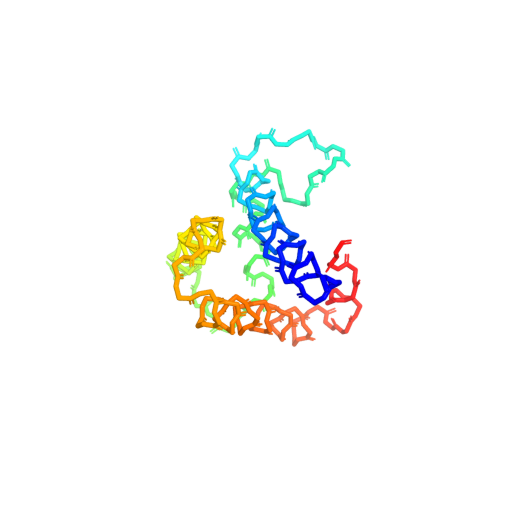8 1.00 89.88 69 GLU A N 1
ATOM 542 C CA . GLU A 1 69 ? -5.324 -3.026 -1.147 1.00 89.88 69 GLU A CA 1
ATOM 543 C C . GLU A 1 69 ? -6.783 -2.588 -0.986 1.00 89.88 69 GLU A C 1
ATOM 545 O O . GLU A 1 69 ? -7.182 -2.189 0.109 1.00 89.88 69 GLU A O 1
ATOM 550 N N . ILE A 1 70 ? -7.606 -2.729 -2.035 1.00 89.94 70 ILE A N 1
ATOM 551 C CA . ILE A 1 70 ? -9.045 -2.421 -1.978 1.00 89.94 70 ILE A CA 1
ATOM 552 C C . ILE A 1 70 ? -9.733 -3.306 -0.938 1.00 89.94 70 ILE A C 1
ATOM 554 O O . ILE A 1 70 ? -10.465 -2.818 -0.075 1.00 89.94 70 ILE A O 1
ATOM 558 N N . VAL A 1 71 ? -9.481 -4.614 -0.996 1.00 90.06 71 VAL A N 1
ATOM 559 C CA . VAL A 1 71 ? -10.077 -5.589 -0.080 1.00 90.06 71 VAL A CA 1
ATOM 560 C C . VAL A 1 71 ? -9.677 -5.282 1.366 1.00 90.06 71 VAL A C 1
ATOM 562 O O . VAL A 1 71 ? -10.536 -5.237 2.249 1.00 90.06 71 VAL A O 1
ATOM 565 N N . PHE A 1 72 ? -8.397 -5.012 1.625 1.00 87.88 72 PHE A N 1
ATOM 566 C CA . PHE A 1 72 ? -7.895 -4.692 2.959 1.00 87.88 72 PHE A CA 1
ATOM 567 C C . PHE A 1 72 ? -8.451 -3.366 3.477 1.00 87.88 72 PHE A C 1
ATOM 569 O O . PHE A 1 72 ? -8.859 -3.308 4.637 1.00 87.88 72 PHE A O 1
ATOM 576 N N . ALA A 1 73 ? -8.537 -2.332 2.636 1.00 87.88 73 ALA A N 1
ATOM 577 C CA . ALA A 1 73 ? -9.138 -1.053 2.999 1.00 87.88 73 ALA A CA 1
ATOM 578 C C . ALA A 1 73 ? -10.620 -1.209 3.374 1.00 87.88 73 ALA A C 1
ATOM 580 O O . ALA A 1 73 ? -11.044 -0.742 4.431 1.00 87.88 73 ALA A O 1
ATOM 581 N N . ILE A 1 74 ? -11.401 -1.935 2.568 1.00 88.06 74 ILE A N 1
ATOM 582 C CA . ILE A 1 74 ? -12.823 -2.183 2.843 1.00 88.06 74 ILE A CA 1
ATOM 583 C C . ILE A 1 74 ? -12.992 -2.952 4.159 1.00 88.06 74 ILE A C 1
ATOM 585 O O . ILE A 1 74 ? -13.774 -2.541 5.018 1.00 88.06 74 ILE A O 1
ATOM 589 N N . PHE A 1 75 ? -12.236 -4.033 4.375 1.00 86.50 75 PHE A N 1
ATOM 590 C CA . PHE A 1 75 ? -12.336 -4.812 5.612 1.00 86.50 75 PHE A CA 1
ATOM 591 C C . PHE A 1 75 ? -11.881 -4.034 6.857 1.00 86.50 75 PHE A C 1
ATOM 593 O O . PHE A 1 75 ? -12.475 -4.196 7.930 1.00 86.50 75 PHE A O 1
ATOM 600 N N . LEU A 1 76 ? -10.875 -3.159 6.731 1.00 84.12 76 LEU A N 1
ATOM 601 C CA . LEU A 1 76 ? -10.430 -2.275 7.811 1.00 84.12 76 LEU A CA 1
ATOM 602 C C . LEU A 1 76 ? -11.479 -1.211 8.167 1.00 84.12 76 LEU A C 1
ATOM 604 O O . LEU A 1 76 ? -11.678 -0.963 9.360 1.00 84.12 76 LEU A O 1
ATOM 608 N N . ILE A 1 77 ? -12.176 -0.647 7.172 1.00 85.31 77 ILE A N 1
ATOM 609 C CA . ILE A 1 77 ? -13.280 0.312 7.365 1.00 85.31 77 ILE A CA 1
ATOM 610 C C . ILE A 1 77 ? -14.491 -0.370 8.012 1.00 85.31 77 ILE A C 1
ATOM 612 O O . ILE A 1 77 ? -15.021 0.132 9.001 1.00 85.31 77 ILE A O 1
ATOM 616 N N . ILE A 1 78 ? -14.899 -1.539 7.503 1.00 85.31 78 ILE A N 1
ATOM 617 C CA . ILE A 1 78 ? -16.030 -2.318 8.044 1.00 85.31 78 ILE A CA 1
ATOM 618 C C . ILE A 1 78 ? -15.736 -2.807 9.472 1.00 85.31 78 ILE A C 1
ATOM 620 O O . ILE A 1 78 ? -16.644 -3.034 10.270 1.00 85.31 78 ILE A O 1
ATOM 624 N N . GLY A 1 79 ? -14.459 -2.961 9.827 1.00 78.25 79 GLY A N 1
ATOM 625 C CA . GLY A 1 79 ? -14.053 -3.410 11.152 1.00 78.25 79 GLY A CA 1
ATOM 626 C C . GLY A 1 79 ? -14.046 -4.934 11.315 1.00 78.25 79 GLY A C 1
ATOM 627 O O . GLY A 1 79 ? -13.969 -5.432 12.441 1.00 78.25 79 GLY A O 1
ATOM 628 N N . PHE A 1 80 ? -14.096 -5.691 10.217 1.00 76.44 80 PHE A N 1
ATOM 629 C CA . PHE A 1 80 ? -14.080 -7.152 10.245 1.00 76.44 80 PHE A CA 1
ATOM 630 C C . PHE A 1 80 ? -12.652 -7.668 10.469 1.00 76.44 80 PHE A C 1
ATOM 632 O O . PHE A 1 80 ? -11.745 -7.327 9.718 1.00 76.44 80 PHE A O 1
ATOM 639 N N . LYS A 1 81 ? -12.429 -8.472 11.522 1.00 78.00 81 LYS A N 1
ATOM 640 C CA . LYS A 1 81 ? -11.114 -9.052 11.894 1.00 78.00 81 LYS A CA 1
ATOM 641 C C . LYS A 1 81 ? -9.931 -8.077 11.728 1.00 78.00 81 LYS A C 1
ATOM 643 O O . LYS A 1 81 ? -8.891 -8.421 11.171 1.00 78.00 81 LYS A O 1
ATOM 648 N N . THR A 1 82 ? -10.068 -6.858 12.248 1.00 77.69 82 THR A N 1
ATOM 649 C CA . THR A 1 82 ? -9.134 -5.755 11.951 1.00 77.69 82 THR A CA 1
ATOM 650 C C . THR A 1 82 ? -7.679 -6.019 12.306 1.00 77.69 82 THR A C 1
ATOM 652 O O . THR A 1 82 ? -6.802 -5.407 11.720 1.00 77.69 82 THR A O 1
ATOM 655 N N . GLU A 1 83 ? -7.405 -6.868 13.299 1.00 79.81 83 GLU A N 1
ATOM 656 C CA . GLU A 1 83 ? -6.023 -7.195 13.664 1.00 79.81 83 GLU A CA 1
ATOM 657 C C . GLU A 1 83 ? -5.323 -7.995 12.559 1.00 79.81 83 GLU A C 1
ATOM 659 O O . GLU A 1 83 ? -4.162 -7.736 12.256 1.00 79.81 83 GLU A O 1
ATOM 664 N N . LEU A 1 84 ? -6.045 -8.921 11.920 1.00 84.06 84 LEU A N 1
ATOM 665 C CA . LEU A 1 84 ? -5.521 -9.710 10.811 1.00 84.06 84 LEU A CA 1
ATOM 666 C C . LEU A 1 84 ? -5.264 -8.816 9.599 1.00 84.06 84 LEU A C 1
ATOM 668 O O . LEU A 1 84 ? -4.164 -8.829 9.058 1.00 84.06 84 LEU A O 1
ATOM 672 N N . PHE A 1 85 ? -6.248 -7.999 9.215 1.00 84.31 85 PHE A N 1
ATOM 673 C CA . PHE A 1 85 ? -6.100 -7.105 8.069 1.00 84.31 85 PHE A CA 1
ATOM 674 C C . PHE A 1 85 ? -5.055 -6.020 8.314 1.00 84.31 85 PHE A C 1
ATOM 676 O O . PHE A 1 85 ? -4.271 -5.758 7.42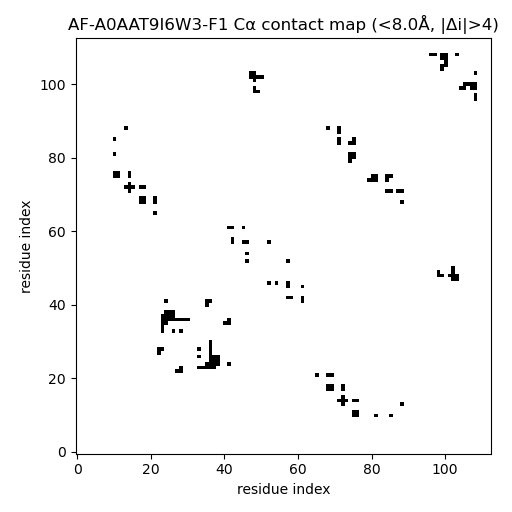1 1.00 84.31 85 PHE A O 1
ATOM 683 N N . ALA A 1 86 ? -4.936 -5.468 9.525 1.00 81.56 86 ALA A N 1
ATOM 684 C CA . ALA A 1 86 ? -3.857 -4.530 9.838 1.00 81.56 86 AL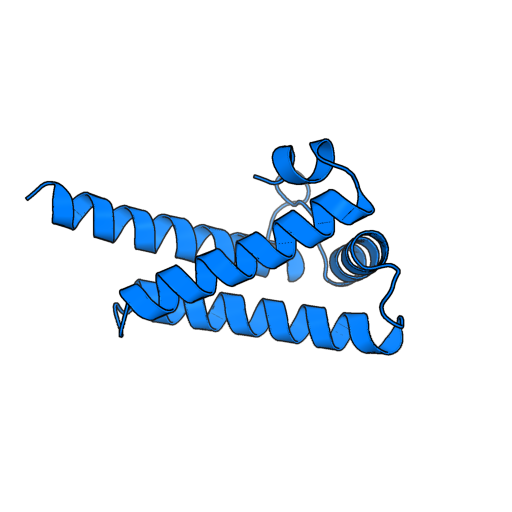A A CA 1
ATOM 685 C C . ALA A 1 86 ? -2.467 -5.179 9.708 1.00 81.56 86 ALA A C 1
ATOM 687 O O . ALA A 1 86 ? -1.551 -4.556 9.176 1.00 81.56 86 ALA A O 1
ATOM 688 N N . LYS A 1 87 ? -2.311 -6.438 10.146 1.00 85.12 87 LYS A N 1
ATOM 689 C CA . LYS A 1 87 ? -1.064 -7.202 9.970 1.00 85.12 87 LYS A CA 1
ATOM 690 C C . LYS A 1 87 ? -0.770 -7.479 8.493 1.00 85.12 87 LYS A C 1
ATOM 692 O O . LYS A 1 87 ? 0.358 -7.267 8.062 1.00 85.12 87 LYS A O 1
ATOM 697 N N . LEU A 1 88 ? -1.771 -7.906 7.720 1.00 86.38 88 LEU A N 1
ATOM 698 C CA . LEU A 1 88 ? -1.630 -8.161 6.281 1.00 86.38 88 LEU A CA 1
ATOM 699 C C . LEU A 1 88 ? -1.298 -6.884 5.502 1.00 86.38 88 LEU A C 1
ATOM 701 O O . LEU A 1 88 ? -0.391 -6.900 4.680 1.00 86.38 88 LEU A O 1
ATOM 705 N N . SER A 1 89 ? -1.964 -5.775 5.816 1.00 85.06 89 SER A N 1
ATOM 706 C CA . SER A 1 89 ? -1.667 -4.449 5.275 1.00 85.06 89 SER A CA 1
ATOM 707 C C . SER A 1 89 ? -0.235 -4.017 5.570 1.00 85.06 89 SER A C 1
ATOM 709 O O . SER A 1 89 ? 0.466 -3.557 4.676 1.00 85.06 89 SER A O 1
ATOM 711 N N . GLY A 1 90 ? 0.227 -4.212 6.809 1.00 85.62 90 GLY A N 1
ATOM 712 C CA . GLY A 1 90 ? 1.615 -3.944 7.182 1.00 85.62 90 GLY A CA 1
ATOM 713 C C . GLY A 1 90 ? 2.605 -4.823 6.418 1.00 85.62 90 GLY A C 1
ATOM 714 O O . GLY A 1 90 ? 3.621 -4.326 5.952 1.00 85.62 90 GLY A O 1
ATOM 715 N N . PHE A 1 91 ? 2.297 -6.109 6.232 1.00 87.62 91 PHE A N 1
ATOM 716 C CA . PHE A 1 91 ? 3.139 -7.021 5.458 1.00 87.62 91 PHE A CA 1
ATOM 717 C C . PHE A 1 91 ? 3.191 -6.644 3.972 1.00 87.62 91 PHE A C 1
ATOM 719 O O . PHE A 1 91 ? 4.262 -6.665 3.374 1.00 87.62 91 PHE A O 1
ATOM 726 N N . LEU A 1 92 ? 2.057 -6.242 3.392 1.00 86.38 92 LEU A N 1
ATOM 727 C CA . LEU A 1 92 ? 1.975 -5.766 2.012 1.00 86.38 92 LEU A CA 1
ATOM 728 C C . LEU A 1 92 ? 2.824 -4.500 1.812 1.00 86.38 92 LEU A C 1
ATOM 730 O O . LEU A 1 92 ? 3.649 -4.456 0.902 1.00 86.38 92 LEU A O 1
ATOM 734 N N . LEU A 1 93 ? 2.690 -3.518 2.710 1.00 86.50 93 LEU A N 1
ATOM 735 C CA . LEU A 1 93 ? 3.523 -2.310 2.708 1.00 86.50 93 LEU A CA 1
ATOM 736 C C . LEU A 1 93 ? 5.006 -2.636 2.902 1.00 86.50 93 LEU A C 1
ATOM 738 O O . LEU A 1 93 ? 5.854 -2.035 2.254 1.00 86.50 93 LEU A O 1
ATOM 742 N N . LEU A 1 94 ? 5.329 -3.610 3.754 1.00 85.50 94 LEU A N 1
ATOM 743 C CA . LEU A 1 94 ? 6.704 -4.035 3.996 1.00 85.50 94 LEU A CA 1
ATOM 744 C C . LEU A 1 94 ? 7.315 -4.692 2.755 1.00 85.50 94 LEU A C 1
ATOM 746 O O . LEU A 1 94 ? 8.448 -4.374 2.412 1.00 85.50 94 LEU A O 1
ATOM 750 N N . ILE A 1 95 ? 6.580 -5.554 2.046 1.00 84.81 95 ILE A N 1
ATOM 751 C CA . ILE A 1 95 ? 7.037 -6.119 0.765 1.00 84.81 95 ILE A CA 1
ATOM 752 C C . ILE A 1 95 ? 7.296 -5.001 -0.246 1.00 84.81 95 ILE A C 1
ATOM 754 O O . ILE A 1 95 ? 8.313 -5.026 -0.942 1.00 84.81 95 ILE A O 1
ATOM 758 N N . PHE A 1 96 ? 6.401 -4.016 -0.317 1.00 82.62 96 PHE A N 1
ATOM 759 C CA . PHE A 1 96 ? 6.545 -2.884 -1.224 1.00 82.62 96 PHE A CA 1
ATOM 760 C C . PHE A 1 96 ? 7.780 -2.036 -0.875 1.00 82.62 96 PHE A C 1
ATOM 762 O O . PHE A 1 96 ? 8.623 -1.784 -1.734 1.00 82.62 96 PHE A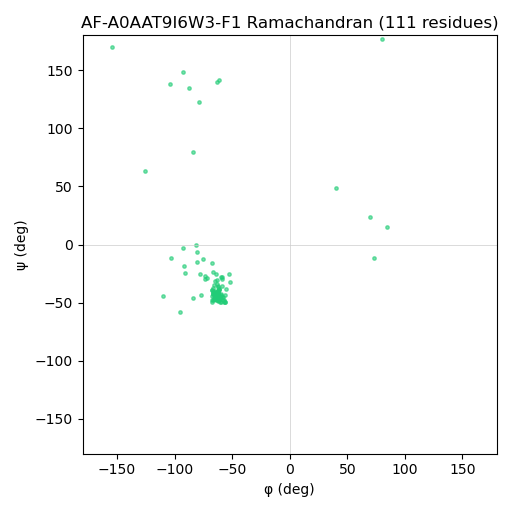 O 1
ATOM 769 N N . ALA A 1 97 ? 7.954 -1.697 0.403 1.00 81.88 97 ALA A N 1
ATOM 770 C CA . ALA A 1 97 ? 9.106 -0.956 0.909 1.00 81.88 97 ALA A CA 1
ATOM 771 C C . ALA A 1 97 ? 10.427 -1.714 0.715 1.00 81.88 97 ALA A C 1
ATOM 773 O O . ALA A 1 97 ? 11.425 -1.116 0.313 1.00 81.88 97 ALA A O 1
ATOM 774 N N . LEU A 1 98 ? 10.449 -3.030 0.951 1.00 82.56 98 LEU A N 1
ATOM 775 C CA . LEU A 1 98 ? 11.618 -3.867 0.680 1.00 82.56 98 LEU A CA 1
ATOM 776 C C . LEU A 1 98 ? 11.944 -3.885 -0.809 1.00 82.56 98 LEU A C 1
ATOM 778 O O . LEU A 1 98 ? 13.100 -3.692 -1.168 1.00 82.56 98 LEU A O 1
ATOM 782 N N . SER A 1 99 ? 10.938 -4.056 -1.669 1.00 81.25 99 SER A N 1
ATOM 783 C CA . SER A 1 99 ? 11.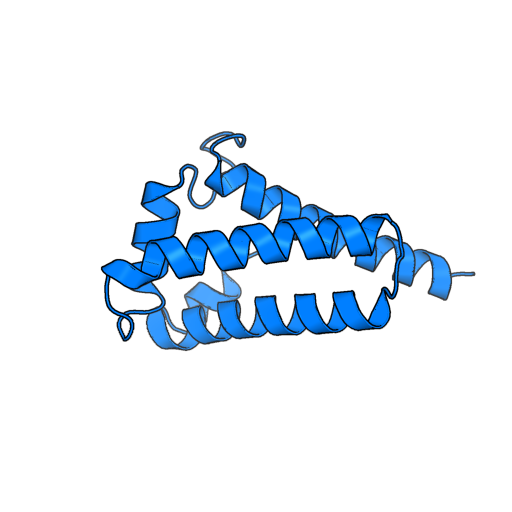129 -4.010 -3.122 1.00 81.25 99 SER A CA 1
ATOM 784 C C . SER A 1 99 ? 11.765 -2.677 -3.526 1.00 81.25 99 SER A C 1
ATOM 786 O O . SER A 1 99 ? 12.812 -2.670 -4.172 1.00 81.25 99 SER A O 1
ATOM 788 N N . MET A 1 100 ? 11.216 -1.550 -3.050 1.00 79.25 100 MET A N 1
ATOM 789 C CA . MET A 1 100 ? 11.780 -0.213 -3.290 1.00 79.25 100 MET A CA 1
ATOM 790 C C . MET A 1 100 ? 13.200 -0.067 -2.763 1.00 79.25 100 MET A C 1
ATOM 792 O O . MET A 1 100 ? 14.057 0.458 -3.472 1.00 79.25 100 MET A O 1
ATOM 796 N N . THR A 1 101 ? 13.479 -0.584 -1.570 1.00 79.38 101 THR A N 1
ATOM 797 C CA . THR A 1 101 ? 14.813 -0.525 -0.965 1.00 79.38 101 THR A CA 1
ATOM 798 C C . THR A 1 101 ? 15.839 -1.307 -1.781 1.00 79.38 101 THR A C 1
ATOM 800 O O . THR A 1 101 ? 16.947 -0.819 -1.993 1.00 79.38 101 THR A O 1
ATOM 803 N N . PHE A 1 102 ? 15.488 -2.505 -2.254 1.00 78.38 102 PHE A N 1
ATOM 804 C CA . PHE A 1 102 ? 16.400 -3.357 -3.019 1.00 78.38 102 PHE A CA 1
ATOM 805 C C . PHE A 1 102 ? 16.638 -2.862 -4.447 1.00 78.38 102 PHE A C 1
ATOM 807 O O . PHE A 1 102 ? 17.702 -3.132 -4.996 1.00 78.38 102 PHE A O 1
ATOM 814 N N . SER A 1 103 ? 15.682 -2.144 -5.041 1.00 75.44 103 SER A N 1
ATOM 815 C CA . SER A 1 103 ? 15.831 -1.611 -6.398 1.00 75.44 103 SER A CA 1
ATOM 816 C C . SER A 1 103 ? 16.324 -0.161 -6.430 1.00 75.44 103 SER A C 1
ATOM 818 O O . SER A 1 103 ? 17.378 0.130 -6.989 1.00 75.44 103 SER A O 1
ATOM 820 N N . THR A 1 104 ? 15.593 0.758 -5.798 1.00 66.75 104 THR A N 1
ATOM 821 C CA . THR A 1 104 ? 15.870 2.207 -5.847 1.00 66.75 104 THR A CA 1
ATOM 822 C C . THR A 1 104 ? 16.765 2.698 -4.704 1.00 66.75 104 THR A C 1
ATOM 824 O O . THR A 1 104 ? 17.138 3.872 -4.655 1.00 66.75 104 THR A O 1
ATOM 827 N N . GLY A 1 105 ? 17.139 1.806 -3.782 1.00 68.56 105 GLY A N 1
ATOM 828 C CA . GLY A 1 105 ? 17.870 2.144 -2.565 1.00 68.56 105 GLY A CA 1
ATOM 829 C C . GLY A 1 105 ? 16.966 2.697 -1.457 1.00 68.56 105 GLY A C 1
ATOM 830 O O . GLY A 1 105 ? 15.768 2.909 -1.629 1.00 68.56 105 GLY A O 1
ATOM 831 N N . ILE A 1 106 ? 17.561 2.969 -0.290 1.00 65.00 106 ILE A N 1
ATOM 832 C CA . ILE A 1 106 ? 16.847 3.453 0.910 1.00 65.00 106 ILE A CA 1
ATOM 833 C C . ILE A 1 106 ? 16.112 4.783 0.662 1.00 65.00 106 ILE A C 1
ATOM 835 O O . ILE A 1 106 ? 15.068 5.012 1.264 1.00 65.00 106 ILE A O 1
ATOM 839 N N . LYS A 1 107 ? 16.611 5.645 -0.238 1.00 57.56 107 LYS A N 1
ATOM 840 C CA . LYS A 1 107 ? 15.968 6.936 -0.540 1.00 57.56 107 LYS A CA 1
ATOM 841 C C . LYS A 1 107 ? 14.582 6.768 -1.159 1.00 57.56 107 LYS A C 1
ATOM 843 O O . LYS A 1 107 ? 13.646 7.367 -0.654 1.00 57.56 107 LYS A O 1
ATOM 848 N N . GLY A 1 108 ? 14.427 5.894 -2.156 1.00 60.75 108 GLY A N 1
ATOM 849 C CA . GLY A 1 108 ? 13.117 5.661 -2.773 1.00 60.75 108 GLY A CA 1
ATOM 850 C C . GLY A 1 108 ? 12.091 5.078 -1.798 1.00 60.75 108 GLY A C 1
ATOM 851 O O . GLY A 1 108 ? 10.910 5.386 -1.892 1.00 60.75 108 GLY A O 1
ATOM 852 N N . ALA A 1 109 ? 12.541 4.303 -0.806 1.00 60.94 109 ALA A N 1
ATOM 853 C CA . ALA A 1 109 ? 11.663 3.773 0.233 1.00 60.94 109 ALA A CA 1
ATOM 854 C C . ALA A 1 109 ? 11.209 4.827 1.260 1.00 60.94 109 ALA A C 1
ATOM 856 O O . ALA A 1 109 ? 10.120 4.691 1.809 1.00 60.94 109 ALA A O 1
ATOM 857 N N . PHE A 1 110 ? 12.026 5.853 1.527 1.00 60.94 110 PHE A N 1
ATOM 858 C CA . PHE A 1 110 ? 11.693 6.937 2.460 1.00 60.94 110 PHE A CA 1
ATOM 859 C C . PHE A 1 110 ? 11.009 8.140 1.795 1.00 60.94 110 PHE A C 1
ATOM 861 O O . PHE A 1 110 ? 10.269 8.838 2.479 1.00 60.94 110 PHE A O 1
ATOM 868 N N . ASP A 1 111 ? 11.216 8.363 0.492 1.00 62.41 111 ASP A N 1
ATOM 869 C CA . ASP A 1 111 ? 10.476 9.364 -0.297 1.00 62.41 111 ASP A CA 1
ATOM 870 C C . ASP A 1 111 ? 9.047 8.895 -0.633 1.00 62.41 111 ASP A C 1
ATOM 872 O O . ASP A 1 111 ? 8.211 9.685 -1.066 1.00 62.41 111 ASP A O 1
ATOM 876 N N . TYR A 1 112 ? 8.748 7.610 -0.427 1.00 55.69 112 TYR A N 1
ATOM 877 C CA . TYR A 1 112 ? 7.411 7.052 -0.588 1.00 55.69 112 TYR A CA 1
ATOM 878 C C . TYR A 1 112 ? 6.579 7.256 0.686 1.00 55.69 112 TYR A C 1
ATOM 880 O O . TYR A 1 112 ? 6.449 6.333 1.492 1.00 55.69 112 TYR A O 1
ATOM 888 N N . SER A 1 113 ? 6.030 8.460 0.885 1.00 51.31 113 SER A N 1
ATOM 889 C CA . SER A 1 113 ? 4.820 8.683 1.694 1.00 51.31 113 SER A CA 1
ATOM 890 C C . SER A 1 113 ? 4.258 10.094 1.583 1.00 51.31 113 SER A C 1
ATOM 892 O O . SER A 1 113 ? 5.048 11.050 1.444 1.00 51.31 113 SER A O 1
#

Radius of gyration: 14.82 Å; Cα contacts (8 Å, |Δi|>4): 95; chains: 1; bounding box: 34×29×44 Å